Protein AF-A0A8J8K4H8-F1 (afdb_monomer)

pLDDT: mean 91.97, std 8.27, range [58.28, 98.31]

Mean predicted aligned error: 3.54 Å

Secondary structure (DSSP, 8-state):
--HHHHHHHHHHHHHHTS-TT-EEEEEEEEE-TTS-EEEEEEEES-BGGG--HHHHHHHHHHHHHTT----EEEEEE-TTSSBEEEEEEEEPPHHHHHIIIIIS--TTEEEEEE--

Radius of gyration: 13.41 Å; Cα contacts (8 Å, |Δi|>4): 222; chains: 1; bounding box: 37×27×37 Å

Nearest PDB structures (foldseek):
  7oyb-assembly1_Y2  TM=4.177E-01  e=7.110E-01  Danio rerio
  8ova-assembly1_AT  TM=4.265E-01  e=8.609E-01  Trypanosoma brucei brucei
  4i3h-assembly1_A  TM=4.028E-01  e=6.671E-01  Streptococcus pneumoniae TIGR4
  5k0y-assembly1_s  TM=4.541E-01  e=2.892E+00  Oryctolagus cuniculus
  2xco-assembly1_A-2  TM=3.224E-01  e=2.241E+00  Staphylococcus aureus subsp. aureus N315

Solvent-accessible surface area (backbone atoms only — not comparable to full-atom values): 6426 Å² total; per-residue (Å²): 133,53,67,68,57,32,44,54,53,33,47,52,52,51,48,71,52,47,58,95,77,38,44,66,81,50,63,47,80,50,74,45,96,83,63,26,33,36,41,37,37,35,43,42,75,38,40,64,88,70,66,43,73,64,39,54,53,44,49,51,52,34,35,43,68,62,71,46,68,63,38,37,31,33,38,31,39,45,90,95,53,57,44,32,45,31,44,37,33,26,27,62,28,73,71,51,50,56,44,72,68,62,87,62,67,53,93,55,48,46,77,79,46,68,67,129

Structure (mmCIF, N/CA/C/O backbone):
data_AF-A0A8J8K4H8-F1
#
_entry.id   AF-A0A8J8K4H8-F1
#
loop_
_atom_site.group_PDB
_atom_site.id
_atom_site.type_symbol
_atom_site.label_atom_id
_atom_site.label_alt_id
_atom_site.label_comp_id
_atom_site.label_asym_id
_atom_site.label_entity_id
_atom_site.label_seq_id
_atom_site.pdbx_PDB_ins_code
_atom_site.Cartn_x
_atom_site.Cartn_y
_atom_site.Cartn_z
_atom_site.occupancy
_atom_site.B_iso_or_equiv
_atom_site.auth_seq_id
_atom_site.auth_comp_id
_atom_site.auth_asym_id
_atom_site.auth_atom_id
_atom_site.pdbx_PDB_model_num
ATOM 1 N N . MET A 1 1 ? -6.176 7.359 18.745 1.00 76.12 1 MET A N 1
ATOM 2 C CA . MET A 1 1 ? -5.240 7.798 17.701 1.00 76.12 1 MET A CA 1
ATOM 3 C C . MET A 1 1 ? -6.043 8.465 16.605 1.00 76.12 1 MET A C 1
ATOM 5 O O . MET A 1 1 ? -7.086 7.940 16.227 1.00 76.12 1 MET A O 1
ATOM 9 N N . THR A 1 2 ? -5.627 9.646 16.175 1.00 88.06 2 THR A N 1
ATOM 10 C CA . THR A 1 2 ? -6.202 10.330 15.012 1.00 88.06 2 THR A CA 1
ATOM 11 C C . THR A 1 2 ? -5.662 9.717 13.717 1.00 88.06 2 THR A C 1
ATOM 13 O O . THR A 1 2 ? -4.624 9.058 13.728 1.00 88.06 2 THR A O 1
ATOM 16 N N . VAL A 1 3 ? -6.335 9.951 12.586 1.00 87.31 3 VAL A N 1
ATOM 17 C CA . VAL A 1 3 ? -5.837 9.502 11.270 1.00 87.31 3 VAL A CA 1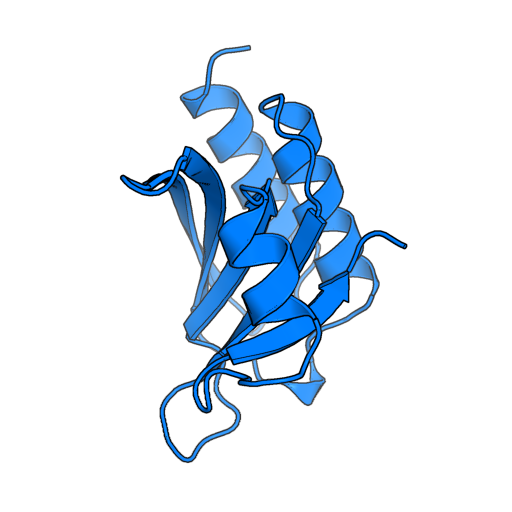
ATOM 18 C C . VAL A 1 3 ? -4.462 10.106 10.975 1.00 87.31 3 VAL A C 1
ATOM 20 O O . VAL A 1 3 ? -3.587 9.411 10.483 1.00 87.31 3 VAL A O 1
ATOM 23 N N . THR A 1 4 ? -4.235 11.371 11.339 1.00 91.50 4 THR A N 1
ATOM 24 C CA . THR A 1 4 ? -2.942 12.041 11.145 1.00 91.50 4 THR A CA 1
ATOM 25 C C . THR A 1 4 ? -1.819 11.386 11.947 1.00 91.50 4 THR A C 1
ATOM 27 O O . THR A 1 4 ? -0.747 11.157 11.395 1.00 91.50 4 THR A O 1
ATOM 30 N N . GLU A 1 5 ? -2.056 11.051 13.219 1.00 93.06 5 GLU A N 1
ATOM 31 C CA . GLU A 1 5 ? -1.077 10.328 14.047 1.00 93.06 5 GLU A CA 1
ATOM 32 C C . GLU A 1 5 ? -0.768 8.947 13.458 1.00 93.06 5 GLU A C 1
ATOM 34 O O . GLU A 1 5 ? 0.399 8.604 13.292 1.00 93.06 5 GLU A O 1
ATOM 39 N N . GLY A 1 6 ? -1.800 8.195 13.060 1.00 93.38 6 GLY A N 1
ATOM 40 C CA . GLY A 1 6 ? -1.614 6.875 12.457 1.00 93.38 6 GLY A CA 1
ATOM 41 C C . GLY A 1 6 ? -0.881 6.929 11.115 1.00 93.38 6 GLY A C 1
ATOM 42 O O . GLY A 1 6 ? -0.000 6.112 10.866 1.00 93.38 6 GLY A O 1
ATOM 43 N N . CYS A 1 7 ? -1.165 7.932 10.279 1.00 94.88 7 CYS A N 1
ATOM 44 C CA . CYS A 1 7 ? -0.424 8.185 9.044 1.00 94.88 7 CYS A CA 1
ATOM 45 C C . CYS A 1 7 ? 1.046 8.541 9.314 1.00 94.88 7 CYS A C 1
ATOM 47 O O . CYS A 1 7 ? 1.930 8.052 8.617 1.00 94.88 7 CYS A O 1
ATOM 49 N N . ALA A 1 8 ? 1.334 9.358 10.330 1.00 95.25 8 ALA A N 1
ATOM 50 C CA . ALA A 1 8 ? 2.711 9.706 10.677 1.00 95.25 8 ALA A CA 1
ATOM 51 C C . ALA A 1 8 ? 3.516 8.472 11.126 1.00 95.25 8 ALA A C 1
ATOM 53 O O . ALA A 1 8 ? 4.651 8.280 10.686 1.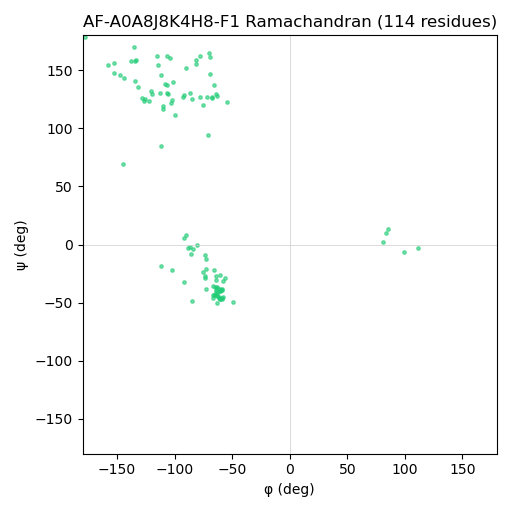00 95.25 8 ALA A O 1
ATOM 54 N N . GLU A 1 9 ? 2.920 7.608 11.952 1.00 95.75 9 GLU A N 1
ATOM 55 C CA . GLU A 1 9 ? 3.538 6.342 12.364 1.00 95.75 9 GLU A CA 1
ATOM 56 C C . GLU A 1 9 ? 3.713 5.377 11.186 1.00 95.75 9 GLU A C 1
ATOM 58 O O . GLU A 1 9 ? 4.782 4.787 11.028 1.00 95.75 9 GLU A O 1
ATOM 63 N N . ALA A 1 10 ? 2.700 5.260 10.326 1.00 96.00 10 ALA A N 1
ATOM 64 C CA . ALA A 1 10 ? 2.747 4.443 9.119 1.00 96.00 10 ALA A CA 1
ATOM 65 C C . ALA A 1 10 ? 3.874 4.873 8.172 1.00 96.00 10 ALA A C 1
ATOM 67 O O . ALA A 1 10 ? 4.623 4.030 7.682 1.00 96.00 10 ALA A O 1
ATOM 68 N N . LEU A 1 11 ? 4.018 6.180 7.932 1.00 96.25 11 LEU A N 1
ATOM 69 C CA . LEU A 1 11 ? 5.072 6.717 7.077 1.00 96.25 11 LEU A CA 1
ATOM 70 C C . LEU A 1 11 ? 6.457 6.379 7.634 1.00 96.25 11 LEU A C 1
ATOM 72 O O . LEU A 1 11 ? 7.314 5.911 6.889 1.00 96.25 11 LEU A O 1
ATOM 76 N N . LYS A 1 12 ? 6.655 6.552 8.947 1.00 96.06 12 LYS A N 1
ATOM 77 C CA . LYS A 1 12 ? 7.910 6.198 9.616 1.00 96.06 12 LYS A CA 1
ATOM 78 C C . LYS A 1 12 ? 8.217 4.704 9.488 1.00 96.06 12 LYS A C 1
ATOM 80 O O . LYS A 1 12 ? 9.329 4.345 9.116 1.00 96.06 12 LYS A O 1
ATOM 85 N N . ALA A 1 13 ? 7.235 3.842 9.744 1.00 96.00 13 ALA A N 1
ATOM 86 C CA . ALA A 1 13 ? 7.414 2.398 9.621 1.00 96.00 13 ALA A CA 1
ATOM 87 C C . ALA A 1 13 ? 7.781 1.990 8.184 1.00 96.00 13 ALA A C 1
ATOM 89 O O . ALA A 1 13 ? 8.660 1.159 7.981 1.00 96.00 13 ALA A O 1
ATOM 90 N N . MET A 1 14 ? 7.156 2.610 7.179 1.00 96.25 14 MET A N 1
ATOM 91 C CA . MET A 1 14 ? 7.486 2.354 5.775 1.00 96.25 14 MET A CA 1
ATOM 92 C C . MET A 1 14 ? 8.893 2.831 5.404 1.00 96.25 14 MET A C 1
ATOM 94 O O . MET A 1 14 ? 9.557 2.156 4.627 1.00 96.25 14 MET A O 1
ATOM 98 N N . GLN A 1 15 ? 9.368 3.947 5.965 1.00 94.94 15 GLN A N 1
ATOM 99 C CA . GLN A 1 15 ? 10.752 4.407 5.784 1.00 94.94 15 GLN A CA 1
ATOM 100 C C . GLN A 1 15 ? 11.769 3.436 6.397 1.00 94.94 15 GLN A C 1
ATOM 102 O O . GLN A 1 15 ? 12.825 3.217 5.818 1.00 94.94 15 GLN A O 1
ATOM 107 N N . GLU A 1 16 ? 11.447 2.826 7.538 1.00 94.50 16 GLU A N 1
ATOM 108 C CA . GLU A 1 16 ? 12.293 1.810 8.183 1.00 94.50 16 GLU A CA 1
ATOM 109 C C . GLU A 1 16 ? 12.284 0.463 7.433 1.00 94.50 16 GLU A C 1
ATOM 111 O O . GLU A 1 16 ? 13.207 -0.335 7.590 1.00 94.50 16 GLU A O 1
ATOM 116 N N . ALA A 1 17 ? 11.256 0.203 6.617 1.00 94.31 17 ALA A N 1
ATOM 117 C CA . ALA A 1 17 ? 11.081 -1.043 5.869 1.00 94.31 17 ALA A CA 1
ATOM 118 C C . ALA A 1 17 ? 11.749 -1.051 4.478 1.00 94.31 17 ALA A C 1
ATOM 120 O O . ALA A 1 17 ? 11.694 -2.073 3.788 1.00 94.31 17 ALA A O 1
ATOM 121 N N . VAL A 1 18 ? 12.352 0.061 4.049 1.00 93.19 18 VAL A N 1
ATOM 122 C CA . VAL A 1 18 ? 13.010 0.198 2.738 1.00 93.19 18 VAL A CA 1
ATOM 123 C C . VAL A 1 18 ? 14.518 0.427 2.859 1.00 93.19 18 VAL A C 1
ATOM 125 O O . VAL A 1 18 ? 15.023 0.755 3.929 1.00 93.19 18 VAL A O 1
ATOM 128 N N . GLY A 1 19 ? 15.252 0.208 1.762 1.00 88.19 19 GLY A N 1
ATOM 129 C CA . GLY A 1 19 ? 16.701 0.435 1.702 1.00 88.19 19 GLY A CA 1
ATOM 130 C C . GLY A 1 19 ? 17.087 1.919 1.746 1.00 88.19 19 GLY A C 1
ATOM 131 O O . GLY A 1 19 ? 16.256 2.790 1.504 1.00 88.19 19 GLY A O 1
ATOM 132 N N . GLU A 1 20 ? 18.367 2.205 2.013 1.00 85.12 20 GLU A N 1
ATOM 133 C CA . GLU A 1 20 ? 18.887 3.575 2.201 1.00 85.12 20 GLU A CA 1
ATOM 134 C C . GLU A 1 20 ? 18.714 4.487 0.970 1.00 85.12 20 GLU A C 1
ATOM 136 O O . GLU A 1 20 ? 18.591 5.703 1.120 1.00 85.12 20 GLU A O 1
ATOM 141 N N . ASP A 1 21 ? 18.650 3.909 -0.234 1.00 91.69 21 ASP A N 1
ATOM 142 C CA . ASP A 1 21 ? 18.466 4.637 -1.498 1.00 91.69 21 ASP A CA 1
ATOM 143 C C . ASP A 1 21 ? 16.985 4.894 -1.852 1.00 91.69 21 ASP A C 1
ATOM 145 O O . ASP A 1 21 ? 16.680 5.552 -2.852 1.00 91.69 21 ASP A O 1
ATOM 149 N N . VAL A 1 22 ? 16.049 4.403 -1.032 1.00 95.75 22 VAL A N 1
ATOM 150 C CA . VAL A 1 22 ? 14.606 4.533 -1.252 1.00 95.75 22 VAL A CA 1
ATOM 151 C C . VAL A 1 22 ? 14.012 5.554 -0.290 1.00 95.75 22 VAL A C 1
ATOM 153 O O . VAL A 1 22 ? 14.182 5.487 0.924 1.00 95.75 22 VAL A O 1
ATOM 156 N N . MET A 1 23 ? 13.230 6.488 -0.828 1.00 95.31 23 MET A N 1
ATOM 157 C CA . MET A 1 23 ? 12.543 7.505 -0.035 1.00 95.31 23 MET A CA 1
ATOM 158 C C . MET A 1 23 ? 11.032 7.302 -0.074 1.00 95.31 23 MET A C 1
ATOM 160 O O . MET A 1 23 ? 10.445 7.239 -1.154 1.00 95.31 23 MET A O 1
ATOM 164 N N . VAL A 1 24 ? 10.397 7.300 1.101 1.00 97.00 24 VAL A N 1
ATOM 165 C CA . VAL A 1 24 ? 8.935 7.400 1.242 1.00 97.00 24 VAL A CA 1
ATOM 166 C C . VAL A 1 24 ? 8.586 8.842 1.593 1.00 97.00 24 VAL A C 1
ATOM 168 O O . VAL A 1 24 ? 8.960 9.327 2.665 1.00 97.00 24 VAL A O 1
ATOM 171 N N . THR A 1 25 ? 7.936 9.552 0.672 1.00 95.75 25 THR A N 1
ATOM 172 C CA . THR A 1 25 ? 7.750 11.011 0.773 1.00 95.75 25 THR A CA 1
ATOM 173 C C . THR A 1 25 ? 6.453 11.408 1.462 1.00 95.75 25 THR A C 1
ATOM 175 O O . THR A 1 25 ? 6.397 12.455 2.098 1.00 95.75 25 THR A O 1
ATOM 178 N N . GLU A 1 26 ? 5.405 10.603 1.302 1.00 96.94 26 GLU A N 1
ATOM 179 C CA . GLU A 1 26 ? 4.045 10.936 1.727 1.00 96.94 26 GLU A CA 1
ATOM 180 C C . GLU A 1 26 ? 3.208 9.668 1.914 1.00 96.94 26 GLU A C 1
ATOM 182 O O . GLU A 1 26 ? 3.475 8.639 1.283 1.00 96.94 26 GLU A O 1
ATOM 187 N N . VAL A 1 27 ? 2.188 9.768 2.770 1.00 97.81 27 VAL A N 1
ATOM 188 C CA . VAL A 1 27 ? 1.100 8.797 2.863 1.00 97.81 27 VAL A CA 1
ATOM 189 C C . VAL A 1 27 ? -0.253 9.502 2.772 1.00 97.81 27 VAL A C 1
ATOM 191 O O . VAL A 1 27 ? -0.553 10.396 3.563 1.00 97.81 27 VAL A O 1
ATOM 194 N N . ASP A 1 28 ? -1.089 9.044 1.844 1.00 97.25 28 ASP A N 1
ATOM 195 C CA . ASP A 1 28 ? -2.452 9.531 1.653 1.00 97.25 28 ASP A CA 1
ATOM 196 C C . ASP A 1 28 ? -3.463 8.543 2.226 1.00 97.25 28 ASP A C 1
ATOM 198 O O . ASP A 1 28 ? -3.546 7.403 1.766 1.00 97.25 28 ASP A O 1
ATOM 202 N N . ALA A 1 29 ? -4.291 8.992 3.169 1.00 96.88 29 ALA A N 1
ATOM 203 C CA . ALA A 1 29 ? -5.492 8.269 3.578 1.00 96.88 29 ALA A CA 1
ATOM 204 C C . ALA A 1 29 ? -6.692 8.751 2.762 1.00 96.88 29 ALA A C 1
ATOM 206 O O . ALA A 1 29 ? -6.981 9.949 2.722 1.00 96.88 29 ALA A O 1
ATOM 207 N N . PHE A 1 30 ? -7.416 7.831 2.124 1.00 96.75 30 PHE A N 1
ATOM 208 C CA . PHE A 1 30 ? -8.498 8.200 1.214 1.00 96.75 30 PHE A CA 1
ATOM 209 C C . PHE A 1 30 ? -9.748 7.331 1.363 1.00 96.75 30 PHE A C 1
ATOM 211 O O . PHE A 1 30 ? -9.706 6.175 1.786 1.00 96.75 30 PHE A O 1
ATOM 218 N N . VAL A 1 31 ? -10.868 7.901 0.913 1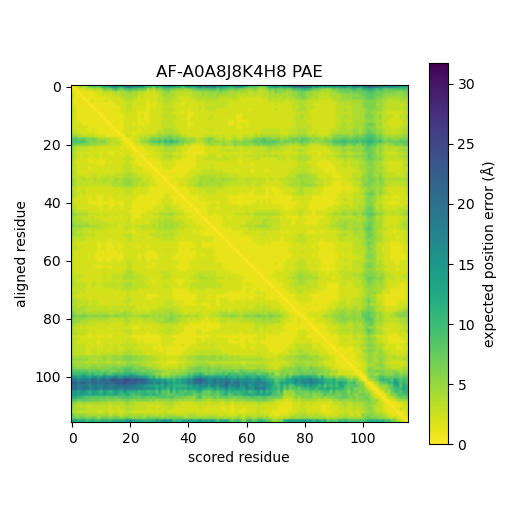.00 96.38 31 VAL A N 1
ATOM 219 C CA . VAL A 1 31 ? -12.119 7.192 0.636 1.00 96.38 31 VAL A CA 1
ATOM 220 C C . VAL A 1 31 ? -12.521 7.502 -0.801 1.00 96.38 31 VAL A C 1
ATOM 222 O O . VAL A 1 31 ? -12.624 8.660 -1.205 1.00 96.38 31 VAL A O 1
ATOM 225 N N . ALA A 1 32 ? -12.726 6.460 -1.594 1.00 95.31 32 ALA A N 1
ATOM 226 C CA . ALA A 1 32 ? -13.152 6.561 -2.977 1.00 95.31 32 ALA A CA 1
ATOM 227 C C . ALA A 1 32 ? -14.681 6.547 -3.078 1.00 95.31 32 ALA A C 1
ATOM 229 O O . ALA A 1 32 ? -15.379 5.909 -2.293 1.00 95.31 32 ALA A O 1
ATOM 230 N N . ARG A 1 33 ? -15.217 7.179 -4.127 1.00 95.25 33 ARG A N 1
ATOM 231 C CA . ARG A 1 33 ? -16.666 7.226 -4.394 1.00 95.25 33 ARG A CA 1
ATOM 232 C C . ARG A 1 33 ? -17.323 5.842 -4.501 1.00 95.25 33 ARG A C 1
ATOM 234 O O . ARG A 1 33 ? -18.511 5.721 -4.232 1.00 95.25 33 ARG A O 1
ATOM 241 N N . CYS A 1 34 ? -16.580 4.819 -4.924 1.00 93.50 34 CYS A N 1
ATOM 242 C CA . CYS A 1 34 ? -17.085 3.446 -5.009 1.00 93.50 34 CYS A CA 1
ATOM 243 C C . CYS A 1 34 ? -17.251 2.759 -3.643 1.00 93.50 34 CYS A C 1
ATOM 245 O O . CYS A 1 34 ? -17.825 1.679 -3.597 1.00 93.50 34 CYS A O 1
ATOM 247 N N . GLY A 1 35 ? -16.762 3.362 -2.556 1.00 95.31 35 GLY A N 1
ATOM 248 C CA . GLY A 1 35 ? -16.787 2.789 -1.212 1.00 95.31 35 GLY A CA 1
ATOM 249 C C . GLY A 1 35 ? -15.472 2.140 -0.777 1.00 95.31 35 GLY A C 1
ATOM 250 O O . GLY A 1 35 ? -15.359 1.777 0.384 1.00 95.31 35 GLY A O 1
ATOM 251 N N . CYS A 1 36 ? -14.470 2.022 -1.656 1.00 96.31 36 CYS A N 1
ATOM 252 C CA . CYS A 1 36 ? -13.134 1.590 -1.234 1.00 96.31 36 CYS A CA 1
ATOM 253 C C . CYS A 1 36 ? -12.457 2.665 -0.378 1.00 96.31 36 CYS A C 1
ATOM 255 O O . CYS A 1 36 ? -12.584 3.858 -0.660 1.00 96.31 36 CYS A O 1
ATOM 257 N N . SER A 1 37 ? -11.648 2.245 0.581 1.00 97.62 37 SER A N 1
ATOM 258 C CA . SER A 1 37 ? -10.790 3.118 1.385 1.00 97.62 37 SER A CA 1
ATOM 259 C C . SER A 1 37 ? -9.391 2.529 1.476 1.00 97.62 37 SER A C 1
ATOM 261 O O . SER A 1 37 ? -9.191 1.339 1.233 1.00 97.62 37 SER A O 1
ATOM 263 N N . GLY A 1 38 ? -8.391 3.351 1.770 1.00 97.69 38 GLY A N 1
ATOM 264 C CA . GLY A 1 38 ? -7.022 2.857 1.779 1.00 97.69 38 GLY A CA 1
ATOM 265 C C . GLY A 1 38 ? -5.979 3.879 2.181 1.00 97.69 38 GLY A C 1
ATOM 266 O O . GLY A 1 38 ? -6.292 5.049 2.413 1.00 97.69 38 GLY A O 1
ATOM 267 N N . LEU A 1 39 ? -4.739 3.397 2.206 1.00 98.12 39 LEU A N 1
ATOM 268 C CA . LEU A 1 39 ? -3.535 4.212 2.260 1.00 98.12 39 LEU A CA 1
ATOM 269 C C . LEU A 1 39 ? -2.767 4.088 0.940 1.00 98.12 39 LEU A C 1
ATOM 271 O O . LEU A 1 39 ? -2.755 3.019 0.320 1.00 98.12 39 LEU A O 1
ATOM 275 N N . VAL A 1 40 ? -2.115 5.167 0.520 1.00 98.06 40 VAL A N 1
ATOM 276 C CA . VAL A 1 40 ? -1.165 5.175 -0.601 1.00 98.06 40 VAL A CA 1
ATOM 277 C C . VAL A 1 40 ? 0.142 5.778 -0.118 1.00 98.06 40 VAL A C 1
ATOM 279 O O . VAL A 1 40 ? 0.146 6.901 0.370 1.00 98.06 40 VAL A O 1
ATOM 282 N N . PHE A 1 41 ? 1.238 5.038 -0.254 1.00 98.31 41 PHE A N 1
ATOM 283 C CA . PHE A 1 41 ? 2.583 5.485 0.097 1.00 98.31 41 PHE A CA 1
ATOM 284 C C . PHE A 1 41 ? 3.335 5.869 -1.169 1.00 98.31 41 PHE A C 1
ATOM 286 O O . PHE A 1 41 ? 3.453 5.049 -2.078 1.00 98.31 41 PHE A O 1
ATOM 293 N N . MET A 1 42 ? 3.845 7.095 -1.222 1.00 98.12 42 MET A N 1
ATOM 294 C CA . MET A 1 42 ? 4.556 7.628 -2.385 1.00 98.12 42 MET A CA 1
ATOM 295 C C . MET A 1 42 ? 6.058 7.363 -2.262 1.00 98.12 42 MET A C 1
ATOM 297 O O . MET A 1 42 ? 6.663 7.726 -1.250 1.00 98.12 42 MET A O 1
ATOM 301 N N . PHE A 1 43 ? 6.662 6.777 -3.298 1.00 97.12 43 PHE A N 1
ATOM 302 C CA . PHE A 1 43 ? 8.074 6.384 -3.303 1.00 97.12 43 PHE A CA 1
ATOM 303 C C . PHE A 1 43 ? 8.909 7.166 -4.312 1.00 97.12 43 PHE A C 1
ATOM 305 O O . PHE A 1 43 ? 8.421 7.640 -5.341 1.00 97.12 43 PHE A O 1
ATOM 312 N N . ARG A 1 44 ? 10.209 7.256 -4.026 1.00 95.94 44 ARG A N 1
ATOM 313 C CA . ARG A 1 44 ? 11.273 7.610 -4.972 1.00 95.94 44 ARG A CA 1
ATOM 314 C C . ARG A 1 44 ? 12.407 6.602 -4.829 1.00 95.94 44 ARG A C 1
ATOM 316 O O . ARG A 1 44 ? 12.788 6.290 -3.707 1.00 95.94 44 ARG A O 1
ATOM 323 N N . GLY A 1 45 ? 12.936 6.128 -5.956 1.00 95.00 45 GLY A N 1
ATOM 324 C CA . GLY A 1 45 ? 14.066 5.191 -5.985 1.00 95.00 45 GLY A CA 1
ATOM 325 C C . GLY A 1 45 ? 13.709 3.722 -5.741 1.00 95.00 45 GLY A C 1
ATOM 326 O O . GLY A 1 45 ? 14.611 2.902 -5.729 1.00 95.00 45 GLY A O 1
ATOM 327 N N . LEU A 1 46 ? 12.426 3.378 -5.562 1.00 96.50 46 LEU A N 1
ATOM 328 C CA . LEU A 1 46 ? 11.987 1.987 -5.417 1.00 96.50 46 LEU A CA 1
ATOM 329 C C . LEU A 1 46 ? 11.726 1.358 -6.791 1.00 96.50 46 LEU A C 1
ATOM 331 O O . LEU A 1 46 ? 10.967 1.924 -7.584 1.00 96.50 46 LEU A O 1
ATOM 335 N N . GLU A 1 47 ? 12.285 0.178 -7.047 1.00 95.19 47 GLU A N 1
ATOM 336 C CA . GLU A 1 47 ? 11.968 -0.635 -8.224 1.00 95.19 47 GLU A CA 1
ATOM 337 C C . GLU A 1 47 ? 11.069 -1.828 -7.862 1.00 95.19 47 GLU A C 1
ATOM 339 O O . GLU A 1 47 ? 10.945 -2.211 -6.697 1.00 95.19 47 GLU A O 1
ATOM 344 N N . THR A 1 48 ? 10.373 -2.413 -8.844 1.00 92.88 48 THR A N 1
ATOM 345 C CA . THR A 1 48 ? 9.404 -3.489 -8.558 1.00 92.88 48 THR A CA 1
ATOM 346 C C . THR A 1 48 ? 10.031 -4.753 -7.977 1.00 92.88 48 THR A C 1
ATOM 348 O O . THR A 1 48 ? 9.337 -5.491 -7.276 1.00 92.88 48 THR A O 1
ATOM 351 N N . GLU A 1 49 ? 11.302 -5.024 -8.269 1.00 92.19 49 GLU A N 1
ATOM 352 C CA . GLU A 1 49 ? 12.032 -6.172 -7.725 1.00 92.19 49 GLU A CA 1
ATOM 353 C C . GLU A 1 49 ? 12.441 -5.988 -6.258 1.00 92.19 49 GLU A C 1
ATOM 355 O O . GLU A 1 49 ? 12.547 -6.974 -5.530 1.00 92.19 49 GLU A O 1
ATOM 360 N N . ASP A 1 50 ? 12.549 -4.739 -5.799 1.00 93.81 50 ASP A N 1
ATOM 361 C CA . ASP A 1 50 ? 12.891 -4.383 -4.417 1.00 93.81 50 ASP A CA 1
ATOM 362 C C . ASP A 1 50 ? 11.674 -4.382 -3.475 1.00 93.81 50 ASP A C 1
ATOM 364 O O . ASP A 1 50 ? 11.800 -4.169 -2.264 1.00 93.81 50 ASP A O 1
ATOM 368 N N . VAL A 1 51 ? 10.468 -4.621 -4.004 1.00 95.19 51 VAL A N 1
ATOM 369 C CA . VAL A 1 51 ? 9.240 -4.716 -3.205 1.00 95.19 51 VAL A CA 1
ATOM 370 C C . VAL A 1 51 ? 9.271 -6.005 -2.384 1.00 95.19 51 VAL A C 1
ATOM 372 O O . VAL A 1 51 ? 8.870 -7.076 -2.840 1.00 95.19 51 VAL A O 1
ATOM 375 N N . SER A 1 52 ? 9.749 -5.888 -1.148 1.00 95.12 52 SER A N 1
ATOM 376 C CA . SER A 1 52 ? 9.931 -7.015 -0.236 1.00 95.12 52 SER A CA 1
ATOM 377 C C . SER A 1 52 ? 8.643 -7.431 0.485 1.00 95.12 52 SER A C 1
ATOM 379 O O . SER A 1 52 ? 7.722 -6.637 0.698 1.00 95.12 52 SER A O 1
ATOM 381 N N . ASP A 1 53 ? 8.614 -8.675 0.969 1.00 95.75 53 ASP A N 1
ATOM 382 C CA . ASP A 1 53 ? 7.540 -9.164 1.843 1.00 95.75 53 ASP A CA 1
ATOM 383 C C . ASP A 1 53 ? 7.3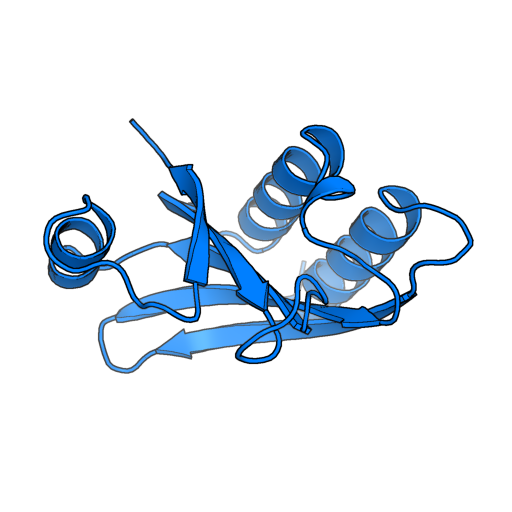95 -8.327 3.125 1.00 95.75 53 ASP A C 1
ATOM 385 O O . ASP A 1 53 ? 6.295 -8.206 3.668 1.00 95.75 53 ASP A O 1
ATOM 389 N N . GLU A 1 54 ? 8.491 -7.756 3.637 1.00 95.75 54 GLU A N 1
ATOM 390 C CA . GLU A 1 54 ? 8.451 -6.924 4.844 1.00 95.75 54 GLU A CA 1
ATOM 391 C C . GLU A 1 54 ? 7.804 -5.565 4.574 1.00 95.75 54 GLU A C 1
ATOM 393 O O . GLU A 1 54 ? 7.000 -5.099 5.384 1.00 95.75 54 GLU A O 1
ATOM 398 N N . LEU A 1 55 ? 8.060 -4.972 3.404 1.00 96.62 55 LEU A N 1
ATOM 399 C CA . LEU A 1 55 ? 7.365 -3.769 2.950 1.00 96.62 55 LEU A CA 1
ATOM 400 C C . LEU A 1 55 ? 5.856 -4.032 2.866 1.00 96.62 55 LEU A C 1
ATOM 402 O O . LEU A 1 55 ? 5.059 -3.263 3.407 1.00 96.62 55 LEU A O 1
ATOM 406 N N . VAL A 1 56 ? 5.451 -5.154 2.263 1.00 97.81 56 VAL A N 1
ATOM 407 C CA . VAL A 1 56 ? 4.035 -5.542 2.155 1.00 97.81 56 VAL A CA 1
ATOM 408 C C . VAL A 1 56 ? 3.398 -5.724 3.537 1.00 97.81 56 VAL A C 1
ATOM 410 O O . VAL A 1 56 ? 2.325 -5.177 3.797 1.00 97.81 56 VAL A O 1
ATOM 413 N N . LYS A 1 57 ? 4.057 -6.437 4.460 1.00 97.81 57 LYS A N 1
ATOM 414 C CA . LYS A 1 57 ? 3.577 -6.593 5.847 1.00 97.81 57 LYS A CA 1
ATOM 415 C C . LYS A 1 57 ? 3.463 -5.256 6.574 1.00 97.81 57 LYS A C 1
ATOM 417 O O . LYS A 1 57 ? 2.526 -5.067 7.349 1.00 97.81 57 LYS A O 1
ATOM 422 N N . THR A 1 58 ? 4.398 -4.343 6.338 1.00 97.69 58 THR A N 1
ATOM 423 C CA . THR A 1 58 ? 4.389 -3.007 6.939 1.00 97.69 58 THR A CA 1
ATOM 424 C C . THR A 1 58 ? 3.210 -2.188 6.424 1.00 97.69 58 THR A C 1
ATOM 426 O O . THR A 1 58 ? 2.478 -1.619 7.232 1.00 97.69 58 THR A O 1
ATOM 429 N N . ALA A 1 59 ? 2.933 -2.225 5.117 1.00 98.00 59 ALA A N 1
ATOM 430 C CA . ALA A 1 59 ? 1.761 -1.571 4.536 1.00 98.00 59 ALA A CA 1
ATOM 431 C C . ALA A 1 59 ? 0.441 -2.116 5.118 1.00 98.00 59 ALA A C 1
ATOM 433 O O . ALA A 1 59 ? -0.470 -1.343 5.418 1.00 98.00 59 ALA A O 1
ATOM 434 N N . LEU A 1 60 ? 0.341 -3.434 5.335 1.00 98.25 60 LEU A N 1
ATOM 435 C CA . LEU A 1 60 ? -0.830 -4.055 5.967 1.00 98.25 60 LEU A CA 1
ATOM 436 C C . LEU A 1 60 ? -1.026 -3.579 7.410 1.00 98.25 60 LEU A C 1
ATOM 438 O O . LEU A 1 60 ? -2.108 -3.102 7.751 1.00 98.25 60 LEU A O 1
ATOM 442 N N . LYS A 1 61 ? 0.027 -3.637 8.235 1.00 97.00 61 LYS A N 1
ATOM 443 C CA . LYS A 1 61 ? -0.010 -3.155 9.627 1.00 97.00 61 LYS A CA 1
ATOM 444 C C . LYS A 1 61 ? -0.359 -1.669 9.707 1.00 97.00 61 LYS A C 1
ATOM 446 O O . LYS A 1 61 ? -1.103 -1.262 10.595 1.00 97.00 61 LYS A O 1
ATOM 451 N N . ALA A 1 62 ? 0.161 -0.864 8.782 1.00 96.25 62 ALA A N 1
ATOM 452 C CA . ALA A 1 62 ? -0.147 0.557 8.692 1.00 96.25 62 ALA A CA 1
ATOM 453 C C . ALA A 1 62 ? -1.628 0.817 8.378 1.00 96.25 62 ALA A C 1
ATOM 455 O O . ALA A 1 62 ? -2.239 1.700 8.972 1.00 96.25 62 ALA A O 1
ATOM 456 N N . ALA A 1 63 ? -2.230 0.040 7.476 1.00 96.50 63 ALA A N 1
ATOM 457 C CA . ALA A 1 63 ? -3.662 0.139 7.207 1.00 96.50 63 ALA A CA 1
ATOM 458 C C . ALA A 1 63 ? -4.498 -0.266 8.436 1.00 96.50 63 ALA A C 1
ATOM 460 O O . ALA A 1 63 ? -5.449 0.424 8.803 1.00 96.50 63 ALA A O 1
ATOM 461 N N . GLU A 1 64 ? -4.119 -1.353 9.109 1.00 95.38 64 GLU A N 1
ATOM 462 C CA . GLU A 1 64 ? -4.801 -1.827 10.317 1.00 95.38 64 GLU A CA 1
ATOM 463 C C . GLU A 1 64 ? -4.709 -0.820 11.474 1.00 95.38 64 GLU A C 1
ATOM 465 O O . GLU A 1 64 ? -5.688 -0.634 12.201 1.00 95.38 64 GLU A O 1
ATOM 470 N N . SER A 1 65 ? -3.579 -0.117 11.626 1.00 93.12 65 SER A N 1
ATOM 471 C CA . SER A 1 65 ? -3.397 0.877 12.694 1.00 93.12 65 SER A CA 1
ATOM 472 C C . SER A 1 65 ? -4.351 2.069 12.559 1.00 93.12 65 SER A C 1
ATOM 474 O O . SER A 1 65 ? -4.804 2.611 13.568 1.00 93.12 65 SER A O 1
ATOM 476 N N . VAL A 1 66 ? -4.734 2.435 11.331 1.00 93.56 66 VAL A N 1
ATOM 477 C CA . VAL A 1 66 ? -5.741 3.475 11.055 1.00 93.56 66 VAL A CA 1
ATOM 478 C C . VAL A 1 66 ? -7.173 2.929 10.958 1.00 93.56 66 VAL A C 1
ATOM 480 O O . VAL A 1 66 ? -8.095 3.671 10.622 1.00 93.56 66 VAL A O 1
ATOM 483 N N . GLY A 1 67 ? -7.383 1.649 11.284 1.00 93.88 67 GLY A N 1
ATOM 484 C CA . GLY A 1 67 ? -8.702 1.017 11.359 1.00 93.88 67 GLY A CA 1
ATOM 485 C C . GLY A 1 67 ? -9.250 0.475 10.036 1.00 93.88 67 GLY A C 1
ATOM 486 O O . GLY A 1 67 ? -10.436 0.151 9.975 1.00 93.88 67 GLY A O 1
ATOM 487 N N . LEU A 1 68 ? -8.425 0.362 8.992 1.00 95.69 68 LEU A N 1
ATOM 488 C CA . LEU A 1 68 ? -8.811 -0.270 7.727 1.00 95.69 68 LEU A CA 1
ATOM 489 C C . LEU A 1 68 ? -8.706 -1.796 7.815 1.00 95.69 68 LEU A C 1
ATOM 491 O O . LEU A 1 68 ? -7.896 -2.339 8.568 1.00 95.69 68 LEU A O 1
ATOM 495 N N . LYS A 1 69 ? -9.477 -2.500 6.982 1.00 96.31 69 LYS A N 1
ATOM 496 C CA . LYS A 1 69 ? -9.367 -3.953 6.797 1.00 96.31 69 LYS A CA 1
ATOM 497 C C . LYS A 1 69 ? -8.841 -4.261 5.394 1.00 96.31 69 LYS A C 1
ATOM 499 O O . LYS A 1 69 ? -9.637 -4.576 4.517 1.00 96.31 69 LYS A O 1
ATOM 504 N N . PRO A 1 70 ? -7.519 -4.259 5.175 1.00 96.50 70 PRO A N 1
ATOM 505 C CA . PRO A 1 70 ? -6.946 -4.350 3.835 1.00 96.50 70 PRO A CA 1
ATOM 506 C C . PRO A 1 70 ? -7.265 -5.670 3.120 1.00 96.50 70 PRO A C 1
ATOM 508 O O . PRO A 1 70 ? -6.985 -6.744 3.640 1.00 96.50 70 PRO A O 1
ATOM 511 N N . ASP A 1 71 ? -7.796 -5.591 1.904 1.00 96.50 71 ASP A N 1
ATOM 512 C CA . ASP A 1 71 ? -8.087 -6.727 1.021 1.00 96.50 71 ASP A CA 1
ATOM 513 C C . ASP A 1 71 ? -7.040 -6.897 -0.084 1.00 96.50 71 ASP A C 1
ATOM 515 O O . ASP A 1 71 ? -6.894 -7.987 -0.636 1.00 96.50 71 ASP A O 1
ATOM 519 N N . VAL A 1 72 ? -6.303 -5.833 -0.419 1.00 95.50 72 VAL A N 1
ATOM 520 C CA . VAL A 1 72 ? -5.275 -5.856 -1.465 1.00 95.50 72 VAL A CA 1
ATOM 521 C C . VAL A 1 72 ? -4.116 -4.913 -1.148 1.00 95.50 72 VAL A C 1
ATOM 523 O O . VAL A 1 72 ? -4.324 -3.823 -0.609 1.00 95.50 72 VAL A O 1
ATOM 526 N N . VAL A 1 73 ? -2.908 -5.317 -1.548 1.00 97.00 73 VAL A N 1
ATOM 527 C CA . VAL A 1 73 ? -1.740 -4.443 -1.705 1.00 97.00 73 VAL A CA 1
ATOM 528 C C . VAL A 1 73 ? -1.280 -4.515 -3.154 1.00 97.00 73 VAL A C 1
ATOM 530 O O . VAL A 1 73 ? -1.140 -5.601 -3.726 1.00 97.00 73 VAL A O 1
ATOM 533 N N . TYR A 1 74 ? -1.048 -3.358 -3.758 1.00 95.19 74 TYR A N 1
ATOM 534 C CA . TYR A 1 74 ? -0.544 -3.246 -5.118 1.00 95.19 74 TYR A CA 1
ATOM 535 C C . TYR A 1 74 ? 0.578 -2.215 -5.195 1.00 95.19 74 TYR A C 1
ATOM 537 O O . TYR A 1 74 ? 0.656 -1.299 -4.379 1.00 95.19 74 TYR A O 1
ATOM 545 N N . VAL A 1 75 ? 1.399 -2.341 -6.227 1.00 95.56 75 VAL A N 1
ATOM 546 C CA . VAL A 1 75 ? 2.358 -1.325 -6.660 1.00 95.56 75 VAL A CA 1
ATOM 547 C C . VAL A 1 75 ? 1.892 -0.705 -7.964 1.00 95.56 75 VAL A C 1
ATOM 549 O O . VAL A 1 75 ? 1.425 -1.415 -8.857 1.00 95.56 75 VAL A O 1
ATOM 552 N N . ARG A 1 76 ? 2.021 0.617 -8.071 1.00 95.19 76 ARG A N 1
ATOM 553 C CA . ARG A 1 76 ? 1.843 1.357 -9.320 1.00 95.19 76 ARG A CA 1
ATOM 554 C C . ARG A 1 76 ? 3.201 1.783 -9.852 1.00 95.19 76 ARG A C 1
ATOM 556 O O . ARG A 1 76 ? 3.972 2.393 -9.114 1.00 95.19 76 ARG A O 1
ATOM 563 N N . THR A 1 77 ? 3.481 1.502 -11.121 1.00 93.81 77 THR A N 1
ATOM 564 C CA . THR A 1 77 ? 4.749 1.881 -11.762 1.00 93.81 77 THR A CA 1
ATOM 565 C C . THR A 1 77 ? 4.588 3.041 -12.733 1.00 93.81 77 THR A C 1
ATOM 567 O O . THR A 1 77 ? 3.484 3.368 -13.185 1.00 93.81 77 THR A O 1
ATOM 570 N N . VAL A 1 78 ? 5.708 3.683 -13.069 1.00 91.62 78 VAL A N 1
ATOM 571 C CA . VAL A 1 78 ? 5.767 4.573 -14.229 1.00 91.62 78 VAL A CA 1
ATOM 572 C C . VAL A 1 78 ? 5.523 3.728 -15.488 1.00 91.62 78 VAL A C 1
ATOM 574 O O . VAL A 1 78 ? 6.169 2.695 -15.663 1.00 91.62 78 VAL A O 1
ATOM 577 N N . PRO A 1 79 ? 4.602 4.130 -16.386 1.00 88.75 79 PRO A N 1
ATOM 578 C CA . PRO A 1 79 ? 4.303 3.349 -17.580 1.00 88.75 79 PRO A CA 1
ATOM 579 C C . PRO A 1 79 ? 5.556 3.041 -18.408 1.00 88.75 79 PRO A C 1
ATOM 581 O O . PRO A 1 79 ? 6.249 3.951 -18.861 1.00 88.75 79 PRO A O 1
ATOM 584 N N . GLY A 1 80 ? 5.810 1.750 -18.632 1.00 87.00 80 GLY A N 1
ATOM 585 C CA . GLY A 1 80 ? 6.955 1.272 -19.409 1.00 87.00 80 GLY A CA 1
ATOM 586 C C . GLY A 1 80 ? 8.270 1.154 -18.632 1.00 87.00 80 GLY A C 1
ATOM 587 O O . GLY A 1 80 ? 9.299 0.945 -19.269 1.00 87.00 80 GLY A O 1
ATOM 588 N N . THR A 1 81 ? 8.260 1.282 -17.302 1.00 91.00 81 THR A N 1
ATOM 589 C CA . THR A 1 81 ? 9.438 1.063 -16.449 1.00 91.00 81 THR A CA 1
ATOM 590 C C . THR A 1 81 ? 9.095 0.224 -15.214 1.00 91.00 81 THR A C 1
ATOM 592 O O . THR A 1 81 ? 7.922 0.008 -14.899 1.00 91.00 81 THR A O 1
ATOM 595 N N . ASP A 1 82 ? 10.132 -0.205 -14.492 1.00 91.81 82 ASP A N 1
ATOM 596 C CA . ASP A 1 82 ? 10.018 -0.894 -13.201 1.00 91.81 82 ASP A CA 1
ATOM 597 C C . ASP A 1 82 ? 10.059 0.06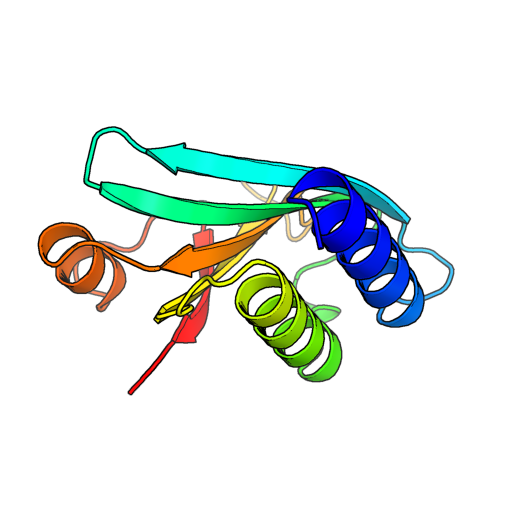4 -12.000 1.00 91.81 82 ASP A C 1
ATOM 599 O O . ASP A 1 82 ? 10.025 -0.371 -10.852 1.00 91.81 82 ASP A O 1
ATOM 603 N N . VAL A 1 83 ? 10.078 1.377 -12.245 1.00 94.81 83 VAL A N 1
ATOM 604 C CA . VAL A 1 83 ? 10.119 2.388 -11.184 1.00 94.81 83 VAL A CA 1
ATOM 605 C C . VAL A 1 83 ? 8.745 2.494 -10.530 1.00 94.81 83 VAL A C 1
ATOM 607 O O . VAL A 1 83 ? 7.756 2.842 -11.185 1.00 94.81 83 VAL A O 1
ATOM 610 N N . VAL A 1 84 ? 8.690 2.239 -9.227 1.00 95.62 84 VAL A N 1
ATOM 611 C CA . VAL A 1 84 ? 7.480 2.329 -8.409 1.00 95.62 84 VAL A CA 1
ATOM 612 C C . VAL A 1 84 ? 7.182 3.792 -8.076 1.00 95.62 84 VAL A C 1
ATOM 614 O O . VAL A 1 84 ? 8.023 4.519 -7.549 1.00 95.62 84 VAL A O 1
ATOM 617 N N . ILE A 1 85 ? 5.955 4.220 -8.376 1.00 95.81 85 ILE A N 1
ATOM 618 C CA . ILE A 1 85 ? 5.406 5.525 -7.986 1.00 95.81 85 ILE A CA 1
ATOM 619 C C . ILE A 1 85 ? 4.821 5.431 -6.578 1.00 95.81 85 ILE A C 1
ATOM 621 O O . ILE A 1 85 ? 5.091 6.283 -5.731 1.00 95.81 85 ILE A O 1
ATOM 625 N N . ASP A 1 86 ? 4.011 4.399 -6.336 1.00 97.00 86 ASP A N 1
ATOM 626 C CA . ASP A 1 86 ? 3.355 4.190 -5.054 1.00 97.00 86 ASP A CA 1
ATOM 627 C C . ASP A 1 86 ? 3.050 2.728 -4.749 1.00 97.00 86 ASP A C 1
ATOM 629 O O . ASP A 1 86 ? 2.888 1.895 -5.645 1.00 97.00 86 ASP A O 1
ATOM 633 N N . VAL A 1 87 ? 2.925 2.460 -3.450 1.00 97.88 87 VAL A N 1
ATOM 634 C CA . VAL A 1 87 ? 2.361 1.227 -2.901 1.00 97.88 87 VAL A CA 1
ATOM 635 C C . VAL A 1 87 ? 1.025 1.582 -2.268 1.00 97.88 87 VAL A C 1
ATOM 637 O O . VAL A 1 87 ? 0.959 2.392 -1.342 1.00 97.88 87 VAL A O 1
ATOM 640 N N . GLY A 1 88 ? -0.049 0.978 -2.764 1.00 97.25 88 GLY A N 1
ATOM 641 C CA . GLY A 1 88 ? -1.390 1.170 -2.233 1.00 97.25 88 GLY A CA 1
ATOM 642 C C . GLY A 1 88 ? -1.870 -0.046 -1.458 1.00 97.25 88 GLY A C 1
ATOM 643 O O . GLY A 1 88 ? -1.731 -1.175 -1.922 1.00 97.25 88 GLY A O 1
ATOM 644 N N . VAL A 1 89 ? -2.502 0.196 -0.313 1.00 97.75 89 VAL A N 1
ATOM 645 C CA . VAL A 1 89 ? -3.167 -0.813 0.516 1.00 97.75 89 VAL A CA 1
ATOM 646 C C . VAL A 1 89 ? -4.630 -0.418 0.693 1.00 97.75 89 VAL A C 1
ATOM 648 O O . VAL A 1 89 ? -4.930 0.708 1.095 1.00 97.75 89 VAL A O 1
ATOM 651 N N . ARG A 1 90 ? -5.564 -1.302 0.323 1.00 96.19 90 ARG A N 1
ATOM 652 C CA . ARG A 1 90 ? -6.991 -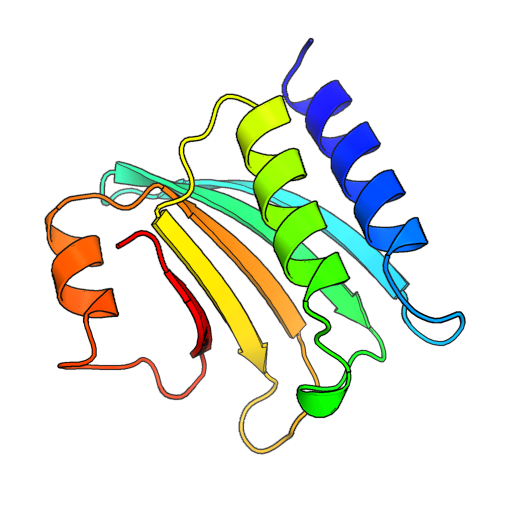0.946 0.227 1.00 96.19 90 ARG A CA 1
ATOM 653 C C . ARG A 1 90 ? -7.914 -1.971 0.852 1.00 96.19 90 ARG A C 1
ATOM 655 O O . ARG A 1 90 ? -7.736 -3.164 0.638 1.00 96.19 90 ARG A O 1
ATOM 662 N N . GLU A 1 91 ? -8.943 -1.469 1.519 1.00 97.06 91 GLU A N 1
ATOM 663 C CA . GLU A 1 91 ? -10.208 -2.157 1.770 1.00 97.06 91 GLU A CA 1
ATOM 664 C C . GLU A 1 91 ? -11.115 -1.944 0.549 1.00 97.06 91 GLU A C 1
ATOM 666 O O . GLU A 1 91 ? -11.306 -0.814 0.077 1.00 97.06 91 GLU A O 1
ATOM 671 N N . LEU A 1 92 ? -11.599 -3.038 -0.032 1.00 94.94 92 LEU A N 1
ATOM 672 C CA . LEU A 1 92 ? -12.321 -3.039 -1.297 1.00 94.94 92 LEU A CA 1
ATOM 673 C C . LEU A 1 92 ? -13.829 -3.156 -1.067 1.00 94.94 92 LEU A C 1
ATOM 675 O O . LEU A 1 92 ? -14.302 -3.966 -0.278 1.00 94.94 92 LEU A O 1
ATOM 679 N N . CYS A 1 93 ? -14.610 -2.401 -1.843 1.00 93.81 93 CYS A N 1
ATOM 680 C CA . CYS A 1 93 ? -16.028 -2.709 -2.020 1.00 93.81 93 CYS A CA 1
ATOM 681 C C . CYS A 1 93 ? -16.203 -4.006 -2.835 1.00 93.81 93 CYS A C 1
ATOM 683 O O . CYS A 1 93 ? -15.296 -4.400 -3.574 1.00 93.81 93 CYS A O 1
ATOM 685 N N . GLU A 1 94 ? -17.387 -4.624 -2.771 1.00 89.94 94 GLU A N 1
ATOM 686 C CA . GLU A 1 94 ? -17.703 -5.881 -3.476 1.00 89.94 94 GLU A CA 1
ATOM 687 C C . GLU A 1 94 ? -17.320 -5.834 -4.960 1.00 89.94 94 GLU A C 1
ATOM 689 O O . GLU A 1 94 ? -16.567 -6.676 -5.445 1.00 89.94 94 GLU A O 1
ATOM 694 N N . ARG A 1 95 ? -17.729 -4.766 -5.656 1.00 87.69 95 ARG A N 1
ATOM 695 C CA . ARG A 1 95 ? -17.413 -4.566 -7.073 1.00 87.69 95 ARG A CA 1
ATOM 696 C C . ARG A 1 95 ? -15.906 -4.544 -7.342 1.00 87.69 95 ARG A C 1
ATOM 698 O O . ARG A 1 95 ? -15.439 -5.129 -8.313 1.00 87.69 95 ARG A O 1
ATOM 705 N N . CYS A 1 96 ? -15.131 -3.828 -6.529 1.00 89.06 96 CYS A N 1
ATOM 706 C CA . CYS A 1 96 ? -13.688 -3.761 -6.748 1.00 89.06 96 CYS A CA 1
ATOM 707 C C . CYS A 1 96 ? -12.998 -5.072 -6.360 1.00 89.06 96 CYS A C 1
ATOM 709 O O . CYS A 1 96 ? -11.987 -5.406 -6.967 1.00 89.06 96 CYS A O 1
ATOM 711 N N . SER A 1 97 ? -13.537 -5.837 -5.408 1.00 88.25 97 SER A N 1
ATOM 712 C CA . SER A 1 97 ? -13.025 -7.177 -5.102 1.00 88.25 97 SER A CA 1
ATOM 713 C C . SER A 1 97 ? -13.088 -8.102 -6.324 1.00 88.25 97 SER A C 1
ATOM 715 O O . SER A 1 97 ? -12.136 -8.844 -6.578 1.00 88.25 97 SER A O 1
ATOM 717 N N . GLU A 1 98 ? -14.152 -7.995 -7.128 1.00 82.94 98 GLU A N 1
ATOM 718 C CA . GLU A 1 98 ? -14.269 -8.684 -8.419 1.00 82.94 98 GLU A CA 1
ATOM 719 C C . GLU A 1 98 ? -13.250 -8.156 -9.442 1.00 82.94 98 GLU A C 1
ATOM 721 O O . GLU A 1 98 ? -12.553 -8.943 -10.075 1.00 82.94 98 GLU A O 1
ATOM 726 N N . GLU A 1 99 ? -13.085 -6.836 -9.583 1.00 78.44 99 GLU A N 1
ATOM 727 C CA . GLU A 1 99 ? -12.129 -6.250 -10.544 1.00 78.44 99 GLU A CA 1
ATOM 728 C C . GLU A 1 99 ? -10.665 -6.632 -10.227 1.00 78.44 99 GLU A C 1
ATOM 730 O O . GLU A 1 99 ? -9.883 -6.928 -11.133 1.00 78.44 99 GLU A O 1
ATOM 735 N N . PHE A 1 100 ? -10.301 -6.697 -8.941 1.00 77.38 100 PHE A N 1
ATOM 736 C CA . PHE A 1 100 ? -8.978 -7.127 -8.471 1.00 77.38 100 PHE A CA 1
ATOM 737 C C . PHE A 1 100 ? -8.797 -8.657 -8.436 1.00 77.38 100 PHE A C 1
ATOM 739 O O . PHE A 1 100 ? -7.715 -9.130 -8.091 1.00 77.38 100 PHE A O 1
ATOM 746 N N . SER A 1 101 ? -9.812 -9.445 -8.812 1.00 73.12 101 SER A N 1
ATOM 747 C CA . SER A 1 101 ? -9.718 -10.912 -8.853 1.00 73.12 101 SER A CA 1
ATOM 748 C C . SER A 1 101 ? -8.864 -11.461 -10.002 1.00 73.12 101 SER A C 1
ATOM 750 O O . SER A 1 101 ? -8.480 -12.628 -9.960 1.00 73.12 101 SER A O 1
ATOM 752 N N . GLY A 1 102 ? -8.505 -10.614 -10.975 1.00 62.94 102 GLY A N 1
ATOM 753 C CA . GLY A 1 102 ? -7.612 -10.963 -12.083 1.00 62.94 102 GLY A CA 1
ATOM 754 C C . GLY A 1 102 ? -8.279 -11.016 -13.457 1.00 62.94 102 GLY A C 1
ATOM 755 O O . GLY A 1 102 ? -7.576 -11.178 -14.449 1.00 62.94 102 GLY A O 1
ATOM 756 N N . ASP A 1 103 ? -9.595 -10.805 -13.548 1.00 58.28 103 ASP A N 1
ATOM 757 C CA . ASP A 1 103 ? -10.311 -10.852 -14.832 1.00 58.28 103 ASP A CA 1
ATOM 758 C C . ASP A 1 103 ? -10.045 -9.624 -15.725 1.00 58.28 103 ASP A C 1
ATOM 760 O O . ASP A 1 103 ? -10.127 -9.712 -16.953 1.00 58.28 103 ASP A O 1
ATOM 764 N N . ARG A 1 104 ? -9.720 -8.462 -15.132 1.00 60.12 104 ARG A N 1
ATOM 765 C CA . ARG A 1 104 ? -9.356 -7.219 -15.847 1.00 60.12 104 ARG A CA 1
ATOM 766 C C . ARG A 1 104 ? -8.289 -6.413 -15.090 1.00 60.12 104 ARG A C 1
ATOM 768 O O . ARG A 1 104 ? -8.593 -5.339 -14.565 1.00 60.12 104 ARG A O 1
ATOM 775 N N . PRO A 1 105 ? -7.041 -6.905 -15.014 1.00 66.25 105 PRO A N 1
ATOM 776 C CA . PRO A 1 105 ? -5.985 -6.216 -14.289 1.00 66.25 105 PRO A CA 1
ATOM 777 C C . PRO A 1 105 ? -5.655 -4.880 -14.961 1.00 66.25 105 PRO A C 1
ATOM 779 O O . PRO A 1 105 ? -5.566 -4.765 -16.185 1.00 66.25 105 PRO A O 1
ATOM 782 N N . ARG A 1 106 ? -5.479 -3.848 -14.139 1.00 68.00 106 ARG A N 1
ATOM 783 C CA . ARG A 1 106 ? -4.991 -2.543 -14.582 1.00 68.00 106 ARG A CA 1
ATOM 784 C C . ARG A 1 106 ? -3.527 -2.686 -15.016 1.00 68.00 106 ARG A C 1
ATOM 786 O O . ARG A 1 106 ? -2.738 -3.171 -14.215 1.00 68.00 106 ARG A O 1
ATOM 793 N N . PRO A 1 107 ? -3.143 -2.267 -16.236 1.00 70.25 107 PRO A N 1
ATOM 794 C CA . PRO A 1 107 ? -1.783 -2.481 -16.739 1.00 70.25 107 PRO A CA 1
ATOM 795 C C . PRO A 1 107 ? -0.728 -1.696 -15.948 1.00 70.25 107 PRO A C 1
ATOM 797 O O . PRO A 1 107 ? 0.440 -2.059 -15.962 1.00 70.25 107 PRO A O 1
ATOM 800 N N . ASP A 1 108 ? -1.144 -0.628 -15.266 1.00 74.56 108 ASP A N 1
ATOM 801 C CA . ASP A 1 108 ? -0.313 0.210 -14.406 1.00 74.56 108 ASP A CA 1
ATOM 802 C C . ASP A 1 108 ? -0.181 -0.316 -12.969 1.00 74.56 108 ASP A C 1
ATOM 804 O O . ASP A 1 108 ? 0.599 0.244 -12.204 1.00 74.56 108 ASP A O 1
A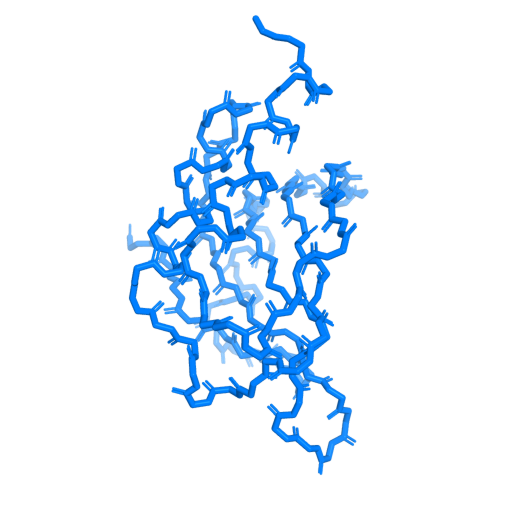TOM 808 N N . LEU A 1 109 ? -0.936 -1.355 -12.583 1.00 86.31 109 LEU A N 1
ATOM 809 C CA . LEU A 1 109 ? -0.956 -1.887 -11.220 1.00 86.31 109 LEU A CA 1
ATOM 810 C C . LEU A 1 109 ? -0.518 -3.351 -11.189 1.00 86.31 109 LEU A C 1
ATOM 812 O O . LEU A 1 109 ? -1.091 -4.204 -11.864 1.00 86.31 109 LEU A O 1
ATOM 816 N N . ARG A 1 110 ? 0.423 -3.669 -10.305 1.00 88.81 110 ARG A N 1
ATOM 817 C CA . ARG A 1 110 ? 0.803 -5.044 -9.983 1.00 88.81 110 ARG A CA 1
ATOM 818 C C . ARG A 1 110 ? 0.348 -5.374 -8.568 1.00 88.81 110 ARG A C 1
ATOM 820 O O . ARG A 1 110 ? 0.800 -4.762 -7.606 1.00 88.81 110 ARG A O 1
ATOM 827 N N . VAL A 1 111 ? -0.554 -6.343 -8.437 1.00 92.00 111 VAL A N 1
ATOM 828 C CA . VAL A 1 111 ? -0.979 -6.862 -7.129 1.00 92.00 111 VAL A CA 1
ATOM 829 C C . VAL A 1 111 ? 0.161 -7.689 -6.539 1.00 92.00 111 VAL A C 1
ATOM 831 O O . VAL A 1 111 ? 0.667 -8.596 -7.196 1.00 92.00 111 VAL A O 1
ATOM 834 N N . VAL A 1 112 ? 0.557 -7.366 -5.309 1.00 93.94 112 VAL A N 1
ATOM 835 C CA . VAL A 1 112 ? 1.629 -8.062 -4.570 1.00 93.94 112 VAL A CA 1
ATOM 836 C C . VAL A 1 112 ? 1.100 -8.834 -3.368 1.00 93.94 112 VAL A C 1
ATOM 838 O O . VAL A 1 112 ? 1.746 -9.762 -2.898 1.00 93.94 112 VAL A O 1
ATOM 841 N N . TRP A 1 113 ? -0.105 -8.507 -2.901 1.00 95.38 113 TRP A N 1
ATOM 842 C CA . TRP A 1 113 ? -0.807 -9.274 -1.880 1.00 95.38 113 TRP A CA 1
ATOM 843 C C . TRP A 1 113 ? -2.316 -9.112 -2.027 1.00 95.38 113 TRP A C 1
ATOM 845 O O . TRP A 1 113 ? -2.802 -8.045 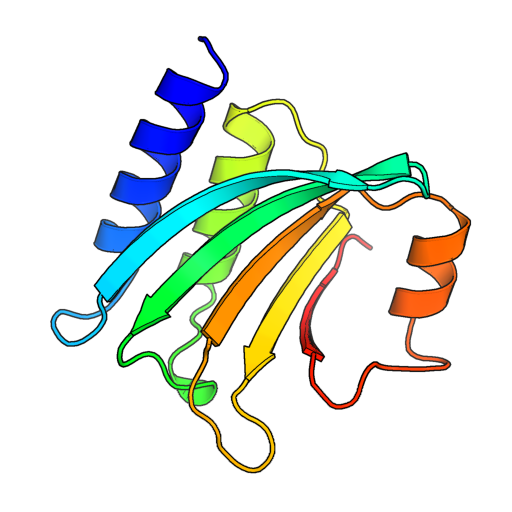-2.407 1.00 95.38 113 TRP A O 1
ATOM 855 N N . ARG A 1 114 ? -3.065 -10.164 -1.692 1.00 92.50 114 ARG A N 1
ATOM 856 C CA . ARG A 1 114 ? -4.526 -10.144 -1.628 1.00 92.50 114 ARG A CA 1
ATOM 857 C C . ARG A 1 114 ? -5.005 -11.026 -0.480 1.00 92.50 114 ARG A C 1
ATOM 859 O O . ARG A 1 114 ? -4.434 -12.089 -0.239 1.00 92.50 114 ARG A O 1
ATOM 866 N N . ARG A 1 115 ? -6.067 -10.594 0.195 1.00 89.25 115 ARG A N 1
ATOM 867 C CA . ARG A 1 115 ? -6.785 -11.391 1.191 1.00 89.25 115 ARG A CA 1
ATOM 868 C C . ARG A 1 115 ? -7.483 -12.570 0.497 1.00 89.25 115 ARG A C 1
ATOM 870 O O . ARG A 1 115 ? -8.173 -12.369 -0.504 1.00 89.25 115 ARG A O 1
ATOM 877 N N . GLY A 1 116 ? -7.233 -13.778 1.002 1.00 77.94 116 GLY A N 1
ATOM 878 C CA . GLY A 1 116 ? -7.857 -15.027 0.546 1.00 77.94 116 GLY A CA 1
ATOM 879 C C . GLY A 1 116 ? -9.227 -15.265 1.157 1.00 77.94 116 GLY A C 1
ATOM 880 O O . GLY A 1 116 ? -9.461 -14.756 2.278 1.00 77.94 116 GLY A O 1
#

Sequence (116 aa):
MTVTEGCAEALKAMQEAVGEDVMVTEVDAFVARCGCSGLVFMFRGLETEDVSDELVKTALKAAESVGLKPDVVYVRTVPGTDVVIDVG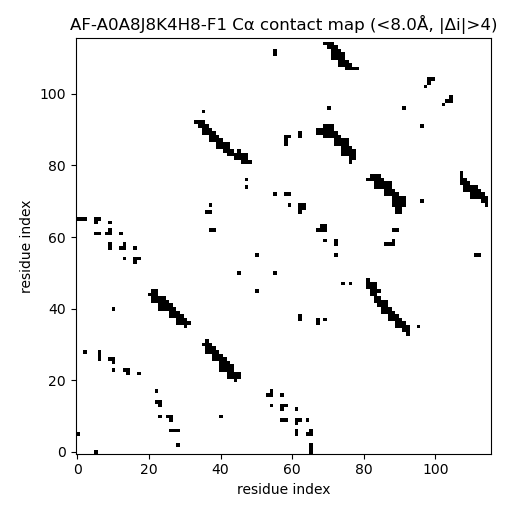VRELCERCSEEFSGDRPRPDLRVVWRRG

Foldseek 3Di:
DDLVVLQVVLQVLLCVQADPQKHFDGKDWDADPQGKTWIKTFMDPDFQVRCDPSSVVSRCVSCVSSPFDFFFWKFFADPPGRHTGIIMTMDDDPVVNVVVPPPPDDPRIDTPDGDD